Protein AF-A0A373FUS0-F1 (afdb_monomer_lite)

Secondary structure (DSSP, 8-state):
-EEEE-SSPPPSEEEEETTTTEEEEEEEEEEEEETTEEEEEEEEEEESS---HHHHHHHHHHHHHHHHHHHHHH-EEETTEEE---HHHHHHHHHHHHHHHHHTSTT-SEEEEEE-SSSEEEEEE-

Sequence (126 aa):
MIRIYADSKAEPVRCTNRRRGIWRITWDYQETETAEGVQRSYMEETFDHLPALAEIKAVINEWYNRKITDTIESGYIWNGLKVWLSMENQMNYKTAYDLALQTGGENLPVTFKLGEEDNPTFYEFA

pLDDT: mean 94.14, std 3.21, range [83.06, 98.25]

Foldseek 3Di:
DDKDKDPDDDDQWDDPDPVQQKIKGWADWDWDQDPVGIIIMIDMDIDSHRDDPVVVCVVVVVVVVVVVQCCQQFVDADPNWTAGPDVVSVCVVVVQVVCCVVVVHPVPFDWDWIHDPVDTDIDTDD

Structure (mmCIF, N/CA/C/O backbone):
data_AF-A0A373FUS0-F1
#
_entry.id   AF-A0A373FUS0-F1
#
loop_
_atom_site.group_PDB
_atom_site.id
_atom_site.type_symbol
_atom_site.label_atom_id
_atom_site.label_alt_id
_atom_site.label_comp_id
_atom_site.label_asym_id
_atom_site.label_e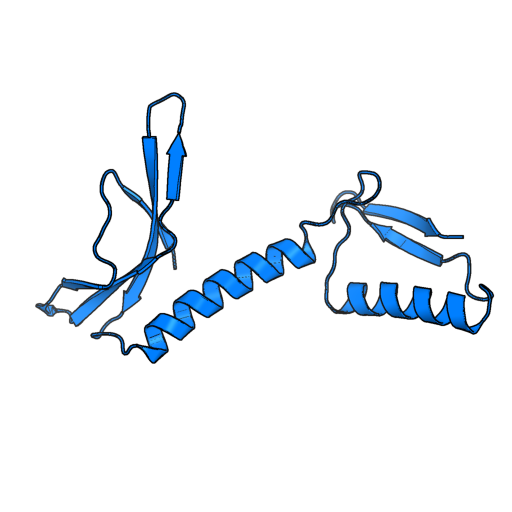ntity_id
_atom_site.label_seq_id
_atom_site.pdbx_PDB_ins_code
_atom_site.Cartn_x
_atom_site.Cartn_y
_atom_site.Cartn_z
_atom_site.occupancy
_atom_site.B_iso_or_equiv
_atom_site.auth_seq_id
_atom_site.auth_comp_id
_atom_site.auth_asym_id
_atom_site.auth_atom_id
_atom_site.pdbx_PDB_model_num
ATOM 1 N N . MET A 1 1 ? 8.608 -6.632 -10.122 1.00 88.00 1 MET A N 1
ATOM 2 C CA . MET A 1 1 ? 8.581 -5.158 -10.003 1.00 88.00 1 MET A CA 1
ATOM 3 C C . MET A 1 1 ? 9.634 -4.707 -9.015 1.00 88.00 1 MET A C 1
ATOM 5 O O . MET A 1 1 ? 9.666 -5.236 -7.909 1.00 88.00 1 MET A O 1
ATOM 9 N N . ILE A 1 2 ? 10.494 -3.763 -9.398 1.00 94.31 2 ILE A N 1
ATOM 10 C CA . ILE A 1 2 ? 11.596 -3.267 -8.555 1.00 94.31 2 ILE A CA 1
ATOM 11 C C . ILE A 1 2 ? 11.660 -1.739 -8.556 1.00 94.31 2 ILE A C 1
ATOM 13 O O . ILE A 1 2 ? 11.355 -1.112 -9.567 1.00 94.31 2 ILE A O 1
ATOM 17 N N . ARG A 1 3 ? 12.060 -1.140 -7.429 1.00 95.88 3 ARG A N 1
ATOM 18 C CA . ARG A 1 3 ? 12.385 0.290 -7.350 1.00 95.88 3 ARG A CA 1
ATOM 19 C C . ARG A 1 3 ? 13.821 0.495 -7.828 1.00 95.88 3 ARG A C 1
ATOM 21 O O . ARG A 1 3 ? 14.733 -0.147 -7.316 1.00 95.88 3 ARG A O 1
ATOM 28 N N . ILE A 1 4 ? 14.015 1.400 -8.778 1.00 96.12 4 ILE A N 1
ATOM 29 C CA . ILE A 1 4 ? 15.316 1.806 -9.308 1.00 96.12 4 ILE A CA 1
ATOM 30 C C . ILE A 1 4 ? 15.611 3.232 -8.859 1.00 96.12 4 ILE A C 1
ATOM 32 O O . ILE A 1 4 ? 14.752 4.103 -8.978 1.00 96.12 4 ILE A O 1
ATOM 36 N N . TYR A 1 5 ? 16.834 3.464 -8.390 1.00 94.12 5 TYR A N 1
ATOM 37 C CA . TYR A 1 5 ? 17.378 4.791 -8.115 1.00 94.12 5 TYR A CA 1
ATOM 38 C C . TYR A 1 5 ? 18.322 5.174 -9.251 1.00 94.12 5 TYR A C 1
ATOM 40 O O . TYR A 1 5 ? 19.190 4.383 -9.623 1.00 94.12 5 TYR A O 1
ATOM 48 N N . ALA A 1 6 ? 18.120 6.348 -9.839 1.00 90.19 6 ALA A N 1
ATOM 49 C CA . ALA A 1 6 ? 18.883 6.790 -11.001 1.00 90.19 6 ALA A CA 1
ATOM 50 C C . ALA A 1 6 ? 18.942 8.314 -11.064 1.00 90.19 6 ALA A C 1
ATOM 52 O O . ALA A 1 6 ? 18.002 8.983 -10.652 1.00 90.19 6 ALA A O 1
ATOM 53 N N . ASP A 1 7 ? 19.998 8.861 -11.660 1.00 84.69 7 ASP A N 1
ATOM 54 C CA . ASP A 1 7 ? 20.162 10.315 -11.780 1.00 84.69 7 ASP A CA 1
ATOM 55 C C . ASP A 1 7 ? 19.189 10.947 -12.786 1.00 84.69 7 ASP A C 1
ATOM 57 O O . ASP A 1 7 ? 18.886 12.140 -12.700 1.00 84.69 7 ASP A O 1
ATOM 61 N N . SER A 1 8 ? 18.690 10.149 -13.737 1.00 84.69 8 SER A N 1
ATOM 62 C CA . SER A 1 8 ? 17.828 10.593 -14.829 1.00 84.69 8 SER A CA 1
ATOM 63 C C . SER A 1 8 ? 16.564 9.747 -14.984 1.00 84.69 8 SER A C 1
ATOM 65 O O . SER A 1 8 ? 16.503 8.558 -14.653 1.00 84.69 8 SER A O 1
ATOM 67 N N . LYS A 1 9 ? 15.524 10.395 -15.516 1.00 87.06 9 LYS A N 1
ATOM 68 C CA . LYS A 1 9 ? 14.236 9.770 -15.807 1.00 87.06 9 LYS A CA 1
ATOM 69 C C . LYS A 1 9 ? 14.363 8.855 -17.022 1.00 87.06 9 LYS A C 1
ATOM 71 O O . LYS A 1 9 ? 14.728 9.307 -18.103 1.00 87.06 9 LYS A O 1
ATOM 76 N N . ALA A 1 10 ? 14.008 7.586 -16.858 1.00 90.00 10 ALA A N 1
ATOM 77 C CA . ALA A 1 10 ? 13.964 6.651 -17.972 1.00 90.00 10 ALA A CA 1
ATOM 78 C C . ALA A 1 10 ? 12.641 6.745 -18.751 1.00 90.00 10 ALA A C 1
ATOM 80 O O . ALA A 1 10 ? 11.609 7.123 -18.190 1.00 90.00 10 ALA A O 1
ATOM 81 N N . GLU A 1 11 ? 12.669 6.391 -20.038 1.00 93.44 11 GLU A N 1
ATOM 82 C CA . GLU A 1 11 ? 11.475 6.367 -20.889 1.00 93.44 11 GLU A CA 1
ATOM 83 C C . GLU A 1 11 ? 10.419 5.381 -20.355 1.00 93.44 11 GLU A C 1
ATOM 85 O O . GLU A 1 11 ? 10.798 4.267 -19.971 1.00 93.44 11 GLU A O 1
ATOM 90 N N . PRO A 1 12 ? 9.116 5.744 -20.380 1.00 94.94 12 PRO A N 1
ATOM 91 C CA . PRO A 1 12 ? 8.040 4.922 -19.819 1.00 94.94 12 PRO A CA 1
ATOM 92 C C . PRO A 1 12 ? 7.947 3.506 -20.386 1.00 94.94 12 PRO A C 1
ATOM 94 O O . PRO A 1 12 ? 7.539 2.600 -19.669 1.00 94.94 12 PRO A O 1
ATOM 97 N N . VAL A 1 13 ? 8.305 3.313 -21.659 1.00 96.56 13 VAL A N 1
ATOM 98 C CA . VAL A 1 13 ? 8.371 2.008 -22.327 1.00 96.56 13 VAL A CA 1
ATOM 99 C C . VAL A 1 13 ? 9.602 2.012 -23.221 1.00 96.56 13 VAL A C 1
ATOM 101 O O . VAL A 1 13 ? 9.712 2.870 -24.093 1.00 96.56 13 VAL A O 1
ATOM 104 N N . ARG A 1 14 ? 10.525 1.064 -23.031 1.00 95.88 14 ARG A N 1
ATOM 105 C CA . ARG A 1 14 ? 11.769 1.007 -23.813 1.00 95.88 14 ARG A CA 1
ATOM 106 C C . ARG A 1 14 ? 12.243 -0.409 -24.106 1.00 95.88 14 ARG A C 1
ATOM 108 O O . ARG A 1 14 ? 12.184 -1.290 -23.250 1.00 95.88 14 ARG A O 1
ATOM 115 N N . CYS A 1 15 ? 12.789 -0.610 -25.302 1.00 95.81 15 CYS A N 1
ATOM 116 C CA . CYS A 1 15 ? 13.494 -1.835 -25.671 1.00 95.81 15 CYS A CA 1
ATOM 117 C C . CYS A 1 15 ? 14.933 -1.765 -25.148 1.00 95.81 15 CYS A C 1
ATOM 119 O O . CYS A 1 15 ? 15.741 -0.984 -25.644 1.00 95.81 15 CYS A O 1
ATOM 121 N N . THR A 1 16 ? 15.278 -2.606 -24.174 1.00 94.44 16 THR A N 1
ATOM 122 C CA . THR A 1 16 ? 16.623 -2.626 -23.566 1.00 94.44 16 THR A CA 1
ATOM 123 C C . THR A 1 16 ? 17.543 -3.664 -24.198 1.00 94.44 16 THR A C 1
ATOM 125 O O . THR A 1 16 ? 18.760 -3.494 -24.199 1.00 94.44 16 THR A O 1
ATOM 128 N N . ASN A 1 17 ? 16.986 -4.724 -24.791 1.00 95.12 17 ASN A N 1
ATOM 129 C CA . ASN A 1 17 ? 17.758 -5.691 -25.565 1.00 95.12 17 ASN A CA 1
ATOM 130 C C . ASN A 1 17 ? 16.962 -6.183 -26.773 1.00 95.12 17 ASN A C 1
ATOM 132 O O . ASN A 1 17 ? 16.174 -7.122 -26.675 1.00 95.12 17 ASN A O 1
ATOM 136 N N . ARG A 1 18 ? 17.237 -5.594 -27.941 1.00 93.00 18 ARG A N 1
ATOM 137 C CA . ARG A 1 18 ? 16.545 -5.935 -29.191 1.00 93.00 18 ARG A CA 1
ATOM 138 C C . ARG A 1 18 ? 16.770 -7.383 -29.635 1.00 93.00 18 ARG A C 1
ATOM 140 O O . ARG A 1 18 ? 15.870 -7.972 -30.215 1.00 93.00 18 ARG A O 1
ATOM 147 N N . ARG A 1 19 ? 17.945 -7.969 -29.361 1.00 95.06 19 ARG A N 1
ATOM 148 C CA . ARG A 1 19 ? 18.256 -9.362 -29.745 1.00 95.06 19 ARG A CA 1
ATOM 149 C C . ARG A 1 19 ? 17.468 -10.377 -28.923 1.00 95.06 19 ARG A C 1
ATOM 151 O O . ARG A 1 19 ? 17.137 -11.436 -29.433 1.00 95.06 19 ARG A O 1
ATOM 158 N N . ARG A 1 20 ? 17.202 -10.055 -27.656 1.00 94.06 20 ARG A N 1
ATOM 159 C CA . ARG A 1 20 ? 16.478 -10.917 -26.713 1.00 94.06 20 ARG A CA 1
ATOM 160 C C . ARG A 1 20 ? 15.001 -10.547 -26.557 1.00 94.06 20 ARG A C 1
ATOM 162 O O . ARG A 1 20 ? 14.337 -11.160 -25.737 1.00 94.06 20 ARG A O 1
ATOM 169 N N . GLY A 1 21 ? 14.518 -9.536 -27.281 1.00 94.81 21 GLY A N 1
ATOM 170 C CA . GLY A 1 21 ? 13.150 -9.038 -27.135 1.00 94.81 21 GLY A CA 1
ATOM 171 C C . GLY A 1 21 ? 12.856 -8.417 -25.768 1.00 94.81 21 GLY A C 1
ATOM 172 O O . GLY A 1 21 ? 11.704 -8.377 -25.375 1.00 94.81 21 GLY A O 1
ATOM 173 N N . ILE A 1 22 ? 13.864 -7.937 -25.028 1.00 97.50 22 ILE A N 1
ATOM 174 C CA . ILE A 1 22 ? 13.645 -7.433 -23.664 1.00 97.50 22 ILE A CA 1
ATOM 175 C C . ILE A 1 22 ? 13.142 -5.994 -23.711 1.00 97.50 22 ILE A C 1
ATOM 177 O O . ILE A 1 22 ? 13.868 -5.082 -24.132 1.00 97.50 22 ILE A O 1
ATOM 181 N N . TRP A 1 23 ? 11.941 -5.794 -23.186 1.00 98.06 23 TRP A N 1
ATOM 182 C CA . TRP A 1 23 ? 11.321 -4.495 -22.971 1.00 98.06 23 TRP A CA 1
ATOM 183 C C . TRP A 1 23 ? 11.195 -4.205 -21.487 1.00 98.06 23 TRP A C 1
ATOM 185 O O . TRP A 1 23 ? 11.123 -5.108 -20.659 1.00 98.06 23 TRP A O 1
ATOM 195 N N . ARG A 1 24 ? 11.203 -2.925 -21.137 1.00 97.62 24 ARG A N 1
ATOM 196 C CA . ARG A 1 24 ? 10.969 -2.473 -19.771 1.00 97.62 24 ARG A CA 1
ATOM 197 C C . ARG A 1 24 ? 9.968 -1.349 -19.767 1.00 97.62 24 ARG A C 1
ATOM 199 O O . ARG A 1 24 ? 10.000 -0.501 -20.662 1.00 97.62 24 ARG A O 1
ATOM 206 N N . ILE A 1 25 ? 9.125 -1.345 -18.748 1.00 97.62 25 ILE A N 1
ATOM 207 C CA . ILE A 1 25 ? 8.238 -0.225 -18.463 1.00 97.62 25 ILE A CA 1
ATOM 208 C C . ILE A 1 25 ? 8.645 0.419 -17.151 1.00 97.62 25 ILE A C 1
ATOM 210 O O . ILE A 1 25 ? 9.111 -0.274 -16.245 1.00 97.62 25 ILE A O 1
ATOM 214 N N . THR A 1 26 ? 8.461 1.730 -17.050 1.00 97.31 26 THR A N 1
ATOM 215 C CA . THR A 1 26 ? 8.747 2.479 -15.827 1.00 97.31 26 THR A CA 1
ATOM 216 C C . THR A 1 26 ? 7.610 3.409 -15.445 1.00 97.31 26 THR A C 1
ATOM 218 O O . THR A 1 26 ? 7.020 4.069 -16.300 1.00 97.31 26 THR A O 1
ATOM 221 N N . TRP A 1 27 ? 7.309 3.465 -14.151 1.00 97.19 27 TRP A N 1
ATOM 222 C CA . TRP A 1 27 ? 6.229 4.270 -13.574 1.00 97.19 27 TRP A CA 1
ATOM 223 C C . TRP A 1 27 ? 6.603 4.740 -12.162 1.00 97.19 27 TRP A C 1
ATOM 225 O O . TRP A 1 27 ? 7.715 4.490 -11.706 1.00 97.19 27 TRP A O 1
ATOM 235 N N . ASP A 1 28 ? 5.684 5.431 -11.481 1.00 96.12 28 ASP A N 1
ATOM 236 C CA . ASP A 1 28 ? 5.867 5.932 -10.108 1.00 96.12 28 ASP A CA 1
ATOM 237 C C . ASP A 1 28 ? 7.186 6.705 -9.922 1.00 96.12 28 ASP A C 1
ATOM 239 O O . ASP A 1 28 ? 8.034 6.352 -9.104 1.00 96.12 28 ASP A O 1
ATOM 243 N N . TYR A 1 29 ? 7.385 7.735 -10.747 1.00 95.44 29 TYR A N 1
ATOM 244 C CA . TYR A 1 29 ? 8.569 8.587 -10.666 1.00 95.44 29 TYR A CA 1
ATOM 245 C C . TYR A 1 29 ? 8.498 9.467 -9.422 1.00 95.44 29 TYR A C 1
ATOM 247 O O . TYR A 1 29 ? 7.535 10.212 -9.245 1.00 95.44 29 TYR A O 1
ATOM 255 N N . GLN A 1 30 ? 9.536 9.402 -8.597 1.00 93.94 30 GLN A N 1
ATOM 256 C CA . GLN A 1 30 ? 9.646 10.162 -7.360 1.00 93.94 30 GLN A CA 1
ATOM 257 C C . GLN A 1 30 ? 10.969 10.918 -7.327 1.00 93.94 30 GLN A C 1
ATOM 259 O O . GLN A 1 30 ? 12.001 10.390 -7.746 1.00 93.94 30 GLN A O 1
ATOM 264 N N . GLU A 1 31 ? 10.927 12.134 -6.797 1.00 94.00 31 GLU A N 1
ATOM 265 C CA . GLU A 1 31 ? 12.105 12.918 -6.445 1.00 94.00 31 GLU A CA 1
ATOM 266 C C . GLU A 1 31 ? 12.016 13.260 -4.960 1.00 94.00 31 GLU A C 1
ATOM 268 O O . GLU A 1 31 ? 10.990 13.761 -4.497 1.00 94.00 31 GLU A O 1
ATOM 273 N N . THR A 1 32 ? 13.079 12.963 -4.224 1.00 90.94 32 THR A N 1
ATOM 274 C CA . THR A 1 32 ? 13.178 13.195 -2.786 1.00 90.94 32 THR A CA 1
ATOM 275 C C . THR A 1 32 ? 14.426 14.023 -2.524 1.00 90.94 32 THR A C 1
ATOM 277 O O . THR A 1 32 ? 15.522 13.636 -2.928 1.00 90.94 32 THR A O 1
ATOM 280 N N . GLU A 1 33 ? 14.273 15.162 -1.853 1.00 92.19 33 GLU A N 1
ATOM 281 C CA . GLU A 1 33 ? 15.415 15.930 -1.356 1.00 92.19 33 GLU A CA 1
ATOM 282 C C . GLU A 1 33 ? 16.050 15.193 -0.169 1.00 92.19 33 GLU A C 1
ATOM 284 O O . GLU A 1 33 ? 15.375 14.852 0.804 1.00 92.19 33 GLU A O 1
ATOM 289 N N . THR A 1 34 ? 17.351 14.934 -0.258 1.00 87.44 34 THR A N 1
ATOM 290 C CA . THR A 1 34 ? 18.178 14.367 0.811 1.00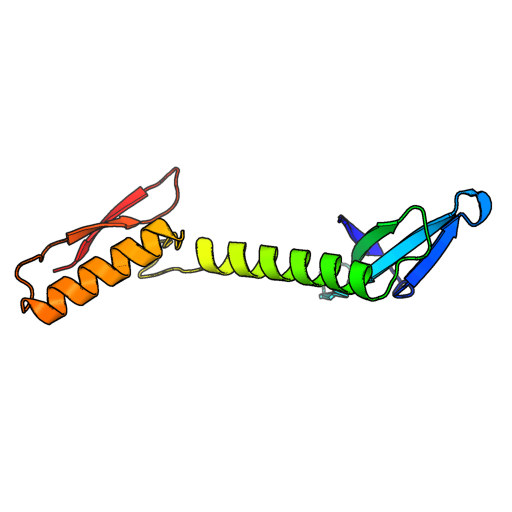 87.44 34 THR A CA 1
ATOM 291 C C . THR A 1 34 ? 19.283 15.353 1.187 1.00 87.44 34 THR A C 1
ATOM 293 O O . THR A 1 34 ? 19.508 16.356 0.507 1.00 87.44 34 THR A O 1
ATOM 296 N N . ALA A 1 35 ? 19.999 15.077 2.279 1.00 90.06 35 ALA A N 1
ATOM 297 C CA . ALA A 1 35 ? 21.134 15.901 2.696 1.00 90.06 35 ALA A CA 1
ATOM 298 C C . ALA A 1 35 ? 22.254 15.951 1.634 1.00 90.06 35 ALA A C 1
ATOM 300 O O . ALA A 1 35 ? 23.013 16.917 1.582 1.00 90.06 35 ALA A O 1
ATOM 301 N N . GLU A 1 36 ? 22.345 14.930 0.776 1.00 85.94 36 GLU A N 1
ATOM 302 C CA . GLU A 1 36 ? 23.338 14.797 -0.293 1.00 85.94 36 GLU A CA 1
ATOM 303 C C . GLU A 1 36 ? 22.870 15.342 -1.658 1.00 85.94 36 GLU A C 1
ATOM 305 O O . GLU A 1 36 ? 23.648 15.333 -2.614 1.00 85.94 36 GLU A O 1
ATOM 310 N N . GLY A 1 37 ? 21.625 15.822 -1.775 1.00 87.69 37 GLY A N 1
ATOM 311 C CA . GLY A 1 37 ? 21.061 16.375 -3.010 1.00 87.69 37 GLY A CA 1
ATOM 312 C C . GLY A 1 37 ? 19.689 15.800 -3.368 1.00 87.69 37 GLY A C 1
ATOM 313 O O . GLY A 1 37 ? 18.944 15.343 -2.512 1.00 87.69 37 GLY A O 1
ATOM 314 N N . VAL A 1 38 ? 19.319 15.846 -4.651 1.00 90.50 38 VAL A N 1
ATOM 315 C CA . VAL A 1 38 ? 18.033 15.304 -5.126 1.00 90.50 38 VAL A CA 1
ATOM 316 C C . VAL A 1 38 ? 18.204 13.841 -5.522 1.00 90.50 38 VAL A C 1
ATOM 318 O O . VAL A 1 38 ? 18.861 13.540 -6.519 1.00 90.50 38 VAL A O 1
ATOM 321 N N . GLN A 1 39 ? 17.568 12.936 -4.782 1.00 91.31 39 GLN A N 1
ATOM 322 C CA . GLN A 1 39 ? 17.484 11.521 -5.125 1.00 91.31 39 GLN A CA 1
ATOM 323 C C . GLN A 1 39 ? 16.258 11.272 -6.005 1.00 91.31 39 GLN A C 1
ATOM 325 O O . GLN A 1 39 ? 15.137 11.609 -5.627 1.00 91.31 39 GLN A O 1
ATOM 330 N N . ARG A 1 40 ? 16.443 10.633 -7.164 1.00 94.19 40 ARG A N 1
ATOM 331 C CA . ARG A 1 40 ? 15.330 10.254 -8.048 1.00 94.19 40 ARG A CA 1
ATOM 332 C C . ARG A 1 40 ? 15.158 8.747 -8.102 1.00 94.19 40 ARG A C 1
ATOM 334 O O . ARG A 1 40 ? 16.130 7.989 -8.062 1.00 94.19 40 ARG A O 1
ATOM 341 N N . SER A 1 41 ? 13.909 8.307 -8.206 1.00 95.56 41 SER A N 1
ATOM 342 C CA . SER A 1 41 ? 13.577 6.891 -8.312 1.00 95.56 41 SER A CA 1
ATOM 343 C C . SER A 1 41 ? 12.343 6.632 -9.174 1.00 95.56 41 SER A C 1
ATOM 345 O O . SER A 1 41 ? 11.542 7.532 -9.421 1.00 95.56 41 SER A O 1
ATOM 347 N N . TYR A 1 42 ? 12.207 5.401 -9.658 1.00 96.62 42 TYR A N 1
ATOM 348 C CA . TYR A 1 42 ? 11.031 4.914 -10.381 1.00 96.62 42 TYR A CA 1
ATOM 349 C C . TYR A 1 42 ? 10.835 3.415 -10.154 1.00 96.62 42 TYR A C 1
ATOM 351 O O . TYR A 1 42 ? 11.764 2.707 -9.770 1.00 96.62 42 TYR A O 1
ATOM 359 N N . MET A 1 43 ? 9.628 2.911 -10.388 1.00 97.25 43 MET A N 1
ATOM 360 C CA . MET A 1 43 ? 9.369 1.474 -10.488 1.00 97.25 43 MET A CA 1
ATOM 361 C C . MET A 1 43 ? 9.675 0.959 -11.893 1.00 97.25 43 MET A C 1
ATOM 363 O O . MET A 1 43 ? 9.450 1.671 -12.870 1.00 97.25 43 MET A O 1
ATOM 367 N N . GLU A 1 44 ? 10.161 -0.277 -11.991 1.00 97.38 44 GLU A N 1
ATOM 368 C CA . GLU A 1 44 ? 10.458 -0.963 -13.247 1.00 97.38 44 GLU A CA 1
ATOM 369 C C . GLU A 1 44 ? 9.928 -2.407 -13.256 1.00 97.38 44 GLU A C 1
ATOM 371 O O . GLU A 1 44 ? 10.012 -3.128 -12.253 1.00 97.38 44 GLU A O 1
ATOM 376 N N . GLU A 1 45 ? 9.426 -2.831 -14.419 1.00 97.75 45 GLU A N 1
ATOM 377 C CA . GLU A 1 45 ? 9.075 -4.218 -14.745 1.00 97.75 45 GLU A CA 1
ATOM 378 C C . GLU A 1 45 ? 9.679 -4.599 -16.099 1.00 97.75 45 GLU A C 1
ATOM 380 O O . GLU A 1 45 ? 9.778 -3.763 -17.003 1.00 97.75 45 GLU A O 1
ATOM 385 N N . THR A 1 46 ? 10.099 -5.858 -16.234 1.00 97.56 46 THR A N 1
ATOM 386 C CA . THR A 1 46 ? 10.715 -6.391 -17.454 1.00 97.56 46 THR A CA 1
ATOM 387 C C . THR A 1 46 ? 9.766 -7.348 -18.168 1.00 97.56 46 THR A C 1
ATOM 389 O O . THR A 1 46 ? 9.200 -8.236 -17.545 1.00 97.56 46 THR A O 1
ATOM 392 N N . PHE A 1 47 ? 9.668 -7.200 -19.487 1.00 97.81 47 PHE A N 1
ATOM 393 C CA . PHE A 1 47 ? 8.913 -8.052 -20.400 1.00 97.81 47 PHE A CA 1
ATOM 394 C C . PHE A 1 47 ? 9.863 -8.686 -21.422 1.00 97.81 47 PHE A C 1
ATOM 396 O O . PHE A 1 47 ? 10.872 -8.087 -21.805 1.00 97.81 47 PHE A O 1
ATOM 403 N N . ASP A 1 48 ? 9.541 -9.890 -21.884 1.00 97.19 48 ASP A N 1
ATOM 404 C CA . ASP A 1 48 ? 10.257 -10.619 -22.944 1.00 97.19 48 ASP A CA 1
ATOM 405 C C . ASP A 1 48 ? 9.678 -10.371 -24.353 1.00 97.19 48 ASP A C 1
ATOM 407 O O . ASP A 1 48 ? 10.095 -10.986 -25.337 1.00 97.19 48 ASP A O 1
ATOM 411 N N . HIS A 1 49 ? 8.737 -9.433 -24.454 1.00 96.56 49 HIS A N 1
ATOM 412 C CA . HIS A 1 49 ? 8.091 -8.967 -25.674 1.00 96.56 49 HIS A CA 1
ATOM 413 C C . HIS A 1 49 ? 7.712 -7.486 -25.522 1.00 96.56 49 HIS A C 1
ATOM 415 O O . HIS A 1 49 ? 7.829 -6.920 -24.437 1.00 96.56 49 HIS A O 1
ATOM 421 N N . LEU A 1 50 ? 7.286 -6.833 -26.609 1.00 96.81 50 LEU A N 1
ATOM 422 C CA . LEU A 1 50 ? 6.716 -5.482 -26.537 1.00 96.81 50 LEU A CA 1
ATOM 423 C C . LEU A 1 50 ? 5.348 -5.577 -25.842 1.00 96.81 50 LEU A C 1
ATOM 425 O O . LEU A 1 50 ? 4.435 -6.120 -26.467 1.00 96.81 50 LEU A O 1
ATOM 429 N N . PRO A 1 51 ? 5.187 -5.074 -24.603 1.00 97.38 51 PRO A N 1
ATOM 430 C CA . PRO A 1 51 ? 3.945 -5.264 -23.867 1.00 97.38 51 PRO A CA 1
ATOM 431 C C . PRO A 1 51 ? 2.783 -4.517 -24.520 1.00 97.38 51 PRO A C 1
ATOM 433 O O . PRO A 1 51 ? 2.917 -3.370 -24.964 1.00 97.38 51 PRO A O 1
ATOM 436 N N . ALA A 1 52 ? 1.612 -5.146 -24.525 1.00 97.88 52 ALA A N 1
ATOM 437 C CA . ALA A 1 52 ? 0.370 -4.494 -24.896 1.00 97.88 52 ALA A CA 1
ATOM 438 C C . ALA A 1 52 ? -0.083 -3.517 -23.799 1.00 97.88 52 ALA A C 1
ATOM 440 O O . ALA A 1 52 ? 0.203 -3.681 -22.612 1.00 97.88 52 ALA A O 1
ATOM 441 N N . LEU A 1 53 ? -0.888 -2.516 -24.171 1.00 97.38 53 LEU A N 1
ATOM 442 C CA . LEU A 1 53 ? -1.411 -1.528 -23.217 1.00 97.38 53 LEU A CA 1
ATOM 443 C C . LEU A 1 53 ? -2.169 -2.169 -22.038 1.00 97.38 53 LEU A C 1
ATOM 445 O O 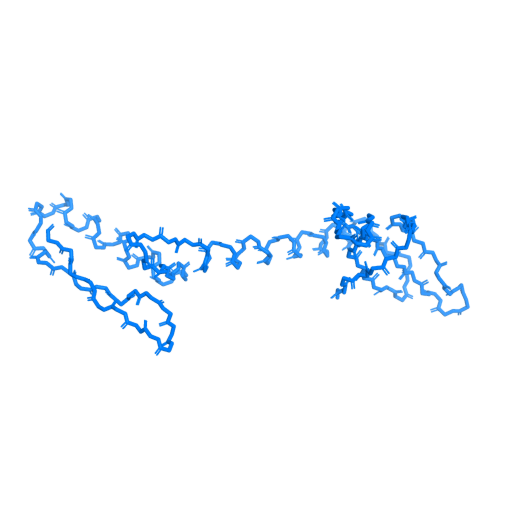. LEU A 1 53 ? -2.131 -1.645 -20.926 1.00 97.38 53 LEU A O 1
ATOM 449 N N . ALA A 1 54 ? -2.863 -3.286 -22.273 1.00 98.25 54 ALA A N 1
ATOM 450 C CA . ALA A 1 54 ? -3.581 -4.012 -21.229 1.00 98.25 54 ALA A CA 1
ATOM 451 C C . ALA A 1 54 ? -2.631 -4.597 -20.170 1.00 98.25 54 ALA A C 1
ATOM 453 O O . ALA A 1 54 ? -2.911 -4.478 -18.981 1.00 98.25 54 ALA A O 1
ATOM 454 N N . GLU A 1 55 ? -1.491 -5.150 -20.589 1.00 97.94 55 GLU A N 1
ATOM 455 C CA . GLU A 1 55 ? -0.476 -5.720 -19.694 1.00 97.94 55 GLU A CA 1
ATOM 456 C C . GLU A 1 55 ? 0.196 -4.629 -18.860 1.00 97.94 55 GLU A C 1
ATOM 458 O O . GLU A 1 55 ? 0.329 -4.762 -17.646 1.00 97.94 55 GLU A O 1
ATOM 463 N N . ILE A 1 56 ? 0.520 -3.494 -19.490 1.00 97.94 56 ILE A N 1
ATOM 464 C CA . ILE A 1 56 ? 1.063 -2.315 -18.800 1.00 97.94 56 ILE A CA 1
ATOM 465 C C . ILE A 1 56 ? 0.097 -1.842 -17.707 1.00 97.94 56 ILE A C 1
ATOM 467 O O . ILE A 1 56 ? 0.500 -1.627 -16.564 1.00 97.94 56 ILE A O 1
ATOM 471 N N . LYS A 1 57 ? -1.192 -1.695 -18.043 1.00 98.06 57 LYS A N 1
ATOM 472 C CA . LYS A 1 57 ? -2.221 -1.283 -17.079 1.00 98.06 57 LYS A CA 1
ATOM 473 C C . LYS A 1 57 ? -2.380 -2.293 -15.950 1.00 98.06 57 LYS A C 1
ATOM 475 O O . LYS A 1 57 ? -2.523 -1.875 -14.807 1.00 98.06 57 LYS A O 1
ATOM 480 N N . ALA A 1 58 ? -2.359 -3.589 -16.258 1.00 98.00 58 ALA A N 1
ATOM 481 C CA . ALA A 1 58 ? -2.484 -4.641 -15.258 1.00 98.00 58 ALA A CA 1
ATOM 482 C C . ALA A 1 58 ? -1.358 -4.551 -14.219 1.00 98.00 58 ALA A C 1
ATOM 484 O O . ALA A 1 58 ? -1.654 -4.459 -13.032 1.00 98.00 58 ALA A O 1
ATOM 485 N N . VAL A 1 59 ? -0.099 -4.457 -14.662 1.00 97.44 59 VAL A N 1
ATOM 486 C CA . VAL A 1 59 ? 1.066 -4.352 -13.767 1.00 97.44 59 VAL A CA 1
ATOM 487 C C . VAL A 1 59 ? 1.004 -3.099 -12.892 1.00 97.44 59 VAL A C 1
ATOM 489 O O . VAL A 1 59 ? 1.188 -3.176 -11.678 1.00 97.44 59 VAL A O 1
ATOM 492 N N . ILE A 1 60 ? 0.709 -1.937 -13.482 1.00 97.56 60 ILE A N 1
ATOM 493 C CA . ILE A 1 60 ? 0.655 -0.672 -12.733 1.00 97.56 60 ILE A CA 1
ATOM 494 C C . ILE A 1 60 ? -0.493 -0.687 -11.715 1.00 97.56 60 ILE A C 1
ATOM 496 O O . ILE A 1 60 ? -0.295 -0.304 -10.561 1.00 97.56 60 ILE A O 1
ATOM 500 N N . ASN A 1 61 ? -1.681 -1.148 -12.118 1.00 98.00 61 ASN A N 1
ATOM 501 C CA . ASN A 1 61 ? -2.834 -1.230 -11.225 1.00 98.00 61 ASN A CA 1
ATOM 502 C C . ASN A 1 61 ? -2.595 -2.228 -10.093 1.00 98.00 61 ASN A C 1
ATOM 504 O O . ASN A 1 61 ? -2.906 -1.918 -8.948 1.00 98.00 61 ASN A O 1
ATOM 508 N N . GLU A 1 62 ? -2.025 -3.398 -10.384 1.00 97.19 62 GLU A N 1
ATOM 509 C CA . GLU A 1 62 ? -1.684 -4.385 -9.359 1.00 97.19 62 GLU A CA 1
ATOM 510 C C . GLU A 1 62 ? -0.726 -3.789 -8.321 1.00 97.19 62 GLU A C 1
ATOM 512 O O . GLU A 1 62 ? -0.939 -3.943 -7.117 1.00 97.19 62 GLU A O 1
ATOM 517 N N . TRP A 1 63 ? 0.292 -3.054 -8.776 1.00 97.06 63 TRP A N 1
ATOM 518 C CA . TRP A 1 63 ? 1.248 -2.409 -7.885 1.00 97.06 63 TRP A CA 1
ATOM 519 C C . TRP A 1 63 ? 0.587 -1.380 -6.962 1.00 97.06 63 TRP A C 1
ATOM 521 O O . TRP A 1 63 ? 0.759 -1.452 -5.743 1.00 97.06 63 TRP A O 1
ATOM 531 N N . TYR A 1 64 ? -0.192 -0.444 -7.516 1.00 97.38 64 TYR A N 1
ATOM 532 C CA . TYR A 1 64 ? -0.878 0.570 -6.708 1.00 97.38 64 TYR A CA 1
ATOM 533 C C . TYR A 1 64 ? -1.916 -0.054 -5.775 1.00 97.38 64 TYR A C 1
ATOM 535 O O . TYR A 1 64 ? -1.966 0.314 -4.604 1.00 97.38 64 TYR A O 1
ATOM 543 N N . ASN A 1 65 ? -2.690 -1.034 -6.247 1.00 96.56 65 ASN A N 1
ATOM 544 C CA . ASN A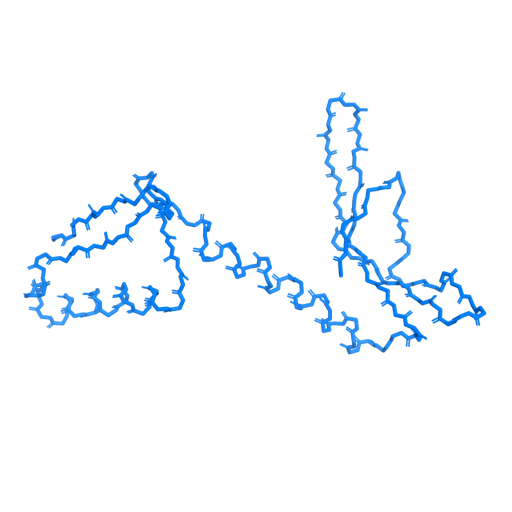 1 65 ? -3.667 -1.739 -5.419 1.00 96.56 65 ASN A CA 1
ATOM 545 C C . ASN A 1 65 ? -3.001 -2.413 -4.221 1.00 96.56 65 ASN A C 1
ATOM 547 O O . ASN A 1 65 ? -3.521 -2.318 -3.113 1.00 96.56 65 ASN A O 1
ATOM 551 N N . ARG A 1 66 ? -1.828 -3.030 -4.406 1.00 94.56 66 ARG A N 1
ATOM 552 C CA . ARG A 1 66 ? -1.058 -3.614 -3.302 1.00 94.56 66 ARG A CA 1
ATOM 553 C C . ARG A 1 66 ? -0.633 -2.553 -2.288 1.00 94.56 66 ARG A C 1
ATOM 555 O O . ARG A 1 66 ? -0.908 -2.703 -1.109 1.00 94.56 66 ARG A O 1
ATOM 562 N N . LYS A 1 67 ? -0.066 -1.430 -2.746 1.00 94.44 67 LYS A N 1
ATOM 563 C CA . LYS A 1 67 ? 0.351 -0.323 -1.861 1.00 94.44 67 LYS A CA 1
ATOM 564 C C . LYS A 1 67 ? -0.820 0.287 -1.086 1.00 94.44 67 LYS A C 1
ATOM 566 O O . LYS A 1 67 ? -0.664 0.644 0.081 1.00 94.44 67 LYS A O 1
ATOM 571 N N . ILE A 1 68 ? -1.979 0.414 -1.729 1.00 94.31 68 ILE A N 1
ATOM 572 C CA . ILE A 1 68 ? -3.211 0.897 -1.096 1.00 94.31 68 ILE A CA 1
ATOM 573 C C . ILE A 1 68 ? -3.706 -0.121 -0.069 1.00 94.31 68 ILE A C 1
ATOM 575 O O . ILE A 1 68 ? -4.028 0.271 1.047 1.00 94.31 68 ILE A O 1
ATOM 579 N N . THR A 1 69 ? -3.711 -1.410 -0.414 1.00 93.44 69 THR A N 1
ATOM 580 C CA . THR A 1 69 ? -4.108 -2.496 0.495 1.00 93.44 69 THR A CA 1
ATOM 581 C C . THR A 1 69 ? -3.223 -2.504 1.739 1.00 93.44 69 THR A C 1
ATOM 583 O O . THR A 1 69 ? -3.754 -2.406 2.838 1.00 93.44 69 THR A O 1
ATOM 586 N N . ASP A 1 70 ? -1.897 -2.456 1.581 1.00 92.12 70 ASP A N 1
ATOM 587 C CA . ASP A 1 70 ? -0.951 -2.394 2.705 1.00 92.12 70 ASP A CA 1
ATOM 588 C C . ASP A 1 70 ? -1.222 -1.181 3.619 1.00 92.12 70 ASP A C 1
ATOM 590 O O . ASP A 1 70 ? -1.113 -1.263 4.845 1.00 92.12 70 ASP A O 1
ATOM 594 N N . THR A 1 71 ? -1.595 -0.042 3.022 1.00 93.25 71 THR A N 1
ATOM 595 C CA . THR A 1 71 ? -1.912 1.200 3.746 1.00 93.25 71 THR A CA 1
ATOM 596 C C . THR A 1 71 ? -3.241 1.097 4.490 1.00 93.25 71 THR A C 1
ATOM 598 O O . THR A 1 71 ? -3.337 1.566 5.620 1.00 93.25 71 THR A O 1
ATOM 601 N N . ILE A 1 72 ? -4.258 0.481 3.884 1.00 91.44 72 ILE A N 1
ATOM 602 C CA . ILE A 1 72 ? -5.542 0.216 4.543 1.00 91.44 72 ILE A CA 1
ATOM 603 C C . ILE A 1 72 ? -5.313 -0.724 5.719 1.00 91.44 72 ILE A C 1
ATOM 605 O O . ILE A 1 72 ? -5.715 -0.413 6.832 1.00 91.44 72 ILE A O 1
ATOM 609 N N . GLU A 1 73 ? -4.637 -1.844 5.485 1.00 92.25 73 GLU A N 1
ATOM 610 C CA . GLU A 1 73 ? -4.504 -2.907 6.472 1.00 92.25 73 GLU A CA 1
ATOM 611 C C . GLU A 1 73 ? -3.664 -2.495 7.681 1.00 92.25 73 GLU A C 1
ATOM 613 O O . GLU A 1 73 ? -3.992 -2.886 8.799 1.00 92.25 73 GLU A O 1
ATOM 618 N N . SER A 1 74 ? -2.612 -1.694 7.481 1.00 90.00 74 SER A N 1
ATOM 619 C CA . SER A 1 74 ? -1.614 -1.425 8.525 1.00 90.00 74 SER A CA 1
ATOM 620 C C . SER A 1 74 ? -1.370 0.054 8.843 1.00 90.00 74 SER A C 1
ATOM 622 O O . SER A 1 74 ? -0.681 0.362 9.816 1.00 90.00 74 SER A O 1
ATOM 624 N N . GLY A 1 75 ? -1.912 0.981 8.051 1.00 92.12 75 GLY A N 1
ATOM 625 C CA . GLY A 1 75 ? -1.607 2.412 8.152 1.00 92.12 75 GLY A CA 1
ATOM 626 C C . GLY A 1 75 ? -2.454 3.186 9.162 1.00 92.12 75 GLY A C 1
ATOM 627 O O . GLY A 1 75 ? -2.157 4.350 9.435 1.00 92.12 75 GLY A O 1
ATOM 628 N N . TYR A 1 76 ? -3.511 2.581 9.710 1.00 93.88 76 TYR A N 1
ATOM 629 C CA . TYR A 1 76 ? -4.420 3.266 10.625 1.00 93.88 76 TYR A CA 1
ATOM 630 C C . TYR A 1 76 ? -3.948 3.175 12.084 1.00 93.88 76 TYR A C 1
ATOM 632 O O . TYR A 1 76 ? -3.662 2.094 12.604 1.00 93.88 76 TYR A O 1
ATOM 640 N N . ILE A 1 77 ? -3.892 4.329 12.756 1.00 94.12 77 ILE A N 1
ATOM 641 C CA . ILE A 1 77 ? -3.544 4.455 14.176 1.00 94.12 77 ILE A CA 1
ATOM 642 C C . ILE A 1 77 ? -4.692 5.159 14.896 1.00 94.12 77 ILE A C 1
ATOM 644 O O . ILE A 1 77 ? -5.101 6.257 14.515 1.00 94.12 77 ILE A O 1
ATOM 648 N N . TRP A 1 78 ? -5.170 4.547 15.973 1.00 93.12 78 TRP A N 1
ATOM 649 C CA . TRP A 1 78 ? -6.219 5.068 16.838 1.00 93.12 78 TRP A CA 1
ATOM 650 C C . TRP A 1 78 ? -5.735 5.076 18.288 1.00 93.12 78 TRP A C 1
ATOM 652 O O . TRP A 1 78 ? -5.270 4.059 18.790 1.00 93.12 78 TRP A O 1
ATOM 662 N N . ASN A 1 79 ? -5.808 6.224 18.969 1.00 92.88 79 ASN A N 1
ATOM 663 C CA . ASN A 1 79 ? -5.308 6.390 20.345 1.00 92.88 79 ASN A CA 1
ATOM 664 C C . ASN A 1 79 ? -3.861 5.895 20.558 1.00 92.88 79 ASN A C 1
ATOM 666 O O . ASN A 1 79 ? -3.524 5.341 21.600 1.00 92.88 79 ASN A O 1
ATOM 670 N N . GLY A 1 80 ? -2.997 6.077 19.554 1.00 92.25 80 GLY A N 1
ATOM 671 C CA . GLY A 1 80 ? -1.611 5.594 19.583 1.00 92.25 80 GLY A CA 1
ATOM 672 C C . GLY A 1 80 ? -1.457 4.082 19.379 1.00 92.25 80 GLY A C 1
ATOM 673 O O . GLY A 1 80 ? -0.333 3.592 19.338 1.00 92.25 80 GLY A O 1
ATOM 674 N N . LEU A 1 81 ? -2.557 3.347 19.207 1.00 92.06 81 LEU A N 1
ATOM 675 C CA . LEU A 1 81 ? -2.573 1.922 18.907 1.00 92.06 81 LEU A CA 1
ATOM 676 C C . LEU A 1 81 ? -2.776 1.713 17.409 1.00 92.06 81 LEU A C 1
ATOM 678 O O . LEU A 1 81 ? -3.691 2.270 16.802 1.00 92.06 81 LEU A O 1
ATOM 682 N N . LYS A 1 82 ? -1.934 0.877 16.807 1.00 93.25 82 LYS A N 1
ATOM 683 C CA . LYS A 1 82 ? -2.146 0.417 15.436 1.00 93.25 82 LYS A CA 1
ATOM 684 C C . LYS A 1 82 ? -3.426 -0.407 15.361 1.00 93.25 82 LYS A C 1
ATOM 686 O O . LYS A 1 82 ? -3.681 -1.242 16.228 1.00 93.25 82 LYS A O 1
ATOM 691 N N . VAL A 1 83 ? -4.219 -0.184 14.326 1.00 94.06 83 VAL A N 1
ATOM 692 C CA . VAL A 1 83 ? -5.438 -0.948 14.067 1.00 94.06 83 VAL A CA 1
ATOM 693 C C . VAL A 1 83 ? -5.227 -1.730 12.785 1.00 94.06 83 VAL A C 1
ATOM 695 O O . VAL A 1 83 ? -5.073 -1.149 11.714 1.00 94.06 83 VAL A O 1
ATOM 698 N N . TRP A 1 84 ? -5.229 -3.054 12.904 1.00 93.75 84 TRP A N 1
ATOM 699 C CA . TRP A 1 84 ? -5.131 -3.934 11.750 1.00 93.75 84 TRP A CA 1
ATOM 700 C C . TRP A 1 84 ? -6.490 -4.054 11.068 1.00 93.75 84 TRP A C 1
ATOM 702 O O . TRP A 1 84 ? -7.413 -4.647 11.623 1.00 93.75 84 TRP A O 1
ATOM 712 N N . LEU A 1 85 ? -6.614 -3.524 9.855 1.00 93.38 85 LEU A N 1
ATOM 713 C CA . LEU A 1 85 ? -7.848 -3.548 9.067 1.00 93.38 85 LEU A CA 1
ATOM 714 C C . LEU A 1 85 ? -7.811 -4.660 8.013 1.00 93.38 85 LEU A C 1
ATOM 716 O O . LEU A 1 85 ? -8.110 -4.422 6.844 1.00 93.38 85 LEU A O 1
ATOM 720 N N . SER A 1 86 ? -7.475 -5.888 8.415 1.00 92.00 86 SER A N 1
ATOM 721 C CA . SER A 1 86 ? -7.727 -7.059 7.563 1.00 92.00 86 SER A CA 1
ATOM 722 C C . SER A 1 86 ? -9.222 -7.155 7.232 1.00 92.00 86 SER A C 1
ATOM 724 O O . SER A 1 86 ? -10.060 -6.623 7.963 1.00 92.00 86 SER A O 1
ATOM 726 N N . MET A 1 87 ? -9.587 -7.854 6.155 1.00 91.25 87 MET A N 1
ATOM 727 C CA . MET A 1 87 ? -11.000 -8.037 5.790 1.00 91.25 87 MET A CA 1
ATOM 728 C C . MET A 1 87 ? -11.835 -8.600 6.955 1.00 91.25 87 MET A C 1
ATOM 730 O O . MET A 1 87 ? -12.945 -8.137 7.212 1.00 91.25 87 MET A O 1
ATOM 734 N N . GLU A 1 88 ? -11.284 -9.562 7.698 1.00 92.75 88 GLU A N 1
ATOM 735 C CA . GLU A 1 88 ? -11.921 -10.132 8.889 1.00 92.75 88 GLU A CA 1
ATOM 736 C C . GLU A 1 88 ? -12.110 -9.084 9.991 1.00 92.75 88 GLU A C 1
ATOM 738 O O . GLU A 1 88 ? -13.215 -8.920 10.504 1.00 92.75 88 GLU A O 1
ATOM 743 N N . ASN A 1 89 ? -11.071 -8.309 10.309 1.00 93.44 89 ASN A N 1
ATOM 744 C CA . ASN A 1 89 ? -11.166 -7.273 11.333 1.00 93.44 89 ASN A CA 1
ATOM 745 C C . ASN A 1 89 ? -12.143 -6.162 10.939 1.00 93.44 89 ASN A C 1
ATOM 747 O O . ASN A 1 89 ? -12.936 -5.732 11.772 1.00 93.44 89 ASN A O 1
ATOM 751 N N . GLN A 1 90 ? -12.155 -5.743 9.671 1.00 95.00 90 GLN A N 1
ATOM 752 C CA . GLN A 1 90 ? -13.134 -4.781 9.159 1.00 95.00 90 GLN A CA 1
ATOM 753 C C . GLN A 1 90 ? -14.571 -5.277 9.378 1.00 95.00 90 GLN A C 1
ATOM 755 O O . GLN A 1 90 ? -15.417 -4.520 9.860 1.00 95.00 90 GLN A O 1
ATOM 760 N N . MET A 1 91 ? -14.841 -6.555 9.085 1.00 96.00 91 MET A N 1
ATOM 761 C CA . MET A 1 91 ? -16.145 -7.168 9.350 1.00 96.00 91 MET A CA 1
ATOM 762 C C . MET A 1 91 ? -16.451 -7.240 10.850 1.00 96.00 91 MET A C 1
ATOM 764 O O . MET A 1 91 ? -17.569 -6.911 11.247 1.00 96.00 91 MET A O 1
ATOM 768 N N . ASN A 1 92 ? -15.478 -7.604 11.687 1.00 94.25 92 ASN A N 1
ATOM 769 C CA . ASN A 1 92 ? -15.647 -7.695 13.140 1.00 94.25 92 ASN A CA 1
ATOM 770 C C . ASN A 1 92 ? -15.991 -6.333 13.760 1.00 94.25 92 ASN A C 1
ATOM 772 O O . ASN A 1 92 ? -16.967 -6.225 14.504 1.00 94.25 92 ASN A O 1
ATOM 776 N N . TYR A 1 93 ? -15.246 -5.280 13.407 1.00 94.88 93 TYR A N 1
ATOM 777 C CA . TYR A 1 93 ? -15.499 -3.920 13.892 1.00 94.88 93 TYR A CA 1
ATOM 778 C C . TYR A 1 93 ? -16.875 -3.415 13.452 1.00 94.88 93 TYR A C 1
ATOM 780 O O . TYR A 1 93 ? -17.634 -2.887 14.267 1.00 94.88 93 TYR A O 1
ATOM 788 N N . LYS A 1 94 ? -17.232 -3.621 12.177 1.00 96.06 94 LYS A N 1
ATOM 789 C CA . LYS A 1 94 ? -18.533 -3.202 11.646 1.00 96.06 94 LYS A CA 1
ATOM 790 C C . LYS A 1 94 ? -19.689 -3.949 12.308 1.00 96.06 94 LYS A C 1
ATOM 792 O O . LYS A 1 94 ? -20.671 -3.320 12.687 1.00 96.06 94 LYS A O 1
ATOM 797 N N . THR A 1 95 ? -19.557 -5.261 12.485 1.00 96.38 95 THR A N 1
ATOM 798 C CA . THR A 1 95 ? -20.594 -6.103 13.100 1.00 96.38 95 THR A CA 1
ATOM 799 C C . THR A 1 95 ? -20.823 -5.722 14.559 1.00 96.38 95 THR A C 1
ATOM 801 O O . THR A 1 95 ? -21.970 -5.574 14.972 1.00 96.38 95 THR A O 1
ATOM 804 N N . ALA A 1 96 ? -19.755 -5.506 15.336 1.00 95.88 96 ALA A N 1
ATOM 805 C CA . ALA A 1 96 ? -19.877 -5.086 16.731 1.00 95.88 96 ALA A CA 1
ATOM 806 C C . ALA A 1 96 ? -20.559 -3.716 16.868 1.00 95.88 96 ALA A C 1
ATOM 808 O O . ALA A 1 96 ? -21.417 -3.546 17.735 1.00 95.88 96 ALA A O 1
ATOM 809 N N . TYR A 1 97 ? -20.216 -2.769 15.988 1.00 95.50 97 TYR A N 1
ATOM 810 C CA . TYR A 1 97 ? -20.853 -1.453 15.934 1.00 95.50 97 TYR A CA 1
ATOM 811 C C . TYR A 1 97 ? -22.339 -1.541 15.569 1.00 95.50 97 TYR A C 1
ATOM 813 O O . TYR A 1 97 ? -23.182 -0.970 16.260 1.00 95.50 97 TYR A O 1
ATOM 821 N N . ASP A 1 98 ? -22.675 -2.282 14.511 1.00 97.31 98 ASP A N 1
ATOM 822 C CA . ASP A 1 98 ? -24.061 -2.441 14.066 1.00 97.31 98 ASP A CA 1
ATOM 823 C C . ASP A 1 98 ? -24.927 -3.103 15.139 1.00 97.31 98 ASP A C 1
ATOM 825 O O . ASP A 1 98 ? -26.052 -2.666 15.375 1.00 97.31 98 ASP A O 1
ATOM 829 N N . LEU A 1 99 ? -24.397 -4.127 15.814 1.00 96.75 99 LEU A N 1
ATOM 830 C CA . LEU A 1 99 ? -25.099 -4.817 16.890 1.00 96.75 99 LEU A CA 1
ATOM 831 C C . LEU A 1 99 ? -25.338 -3.891 18.090 1.00 96.75 99 LEU A C 1
ATOM 833 O O . LEU A 1 99 ? -26.441 -3.888 18.638 1.00 96.75 99 LEU A O 1
ATOM 837 N N . ALA A 1 100 ? -24.357 -3.058 18.448 1.00 96.62 100 ALA A N 1
ATOM 838 C CA . ALA A 1 100 ? -24.511 -2.068 19.513 1.00 96.62 100 ALA A CA 1
ATOM 839 C C . ALA A 1 100 ? -25.592 -1.039 19.177 1.00 96.62 100 ALA A C 1
ATOM 841 O O . ALA A 1 100 ? -26.449 -0.753 20.012 1.00 96.62 100 ALA A O 1
ATOM 842 N N . LEU A 1 101 ? -25.626 -0.539 17.939 1.00 96.69 101 LEU A N 1
ATOM 843 C CA . LEU A 1 101 ? -26.690 0.362 17.496 1.00 96.69 101 LEU A CA 1
ATOM 844 C C . LEU A 1 101 ? -28.074 -0.298 17.518 1.00 96.69 101 LEU A C 1
ATOM 846 O O . LEU A 1 101 ? -29.042 0.330 17.937 1.00 96.69 101 LEU A O 1
ATOM 850 N N . GLN A 1 102 ? -28.180 -1.544 17.050 1.00 97.25 102 GLN A N 1
ATOM 851 C CA . GLN A 1 102 ? -29.458 -2.254 16.937 1.00 97.25 102 GLN A CA 1
ATOM 852 C C . GLN A 1 102 ? -30.043 -2.653 18.294 1.00 97.25 102 GLN A C 1
ATOM 854 O O . GLN A 1 102 ? -31.262 -2.662 18.450 1.00 97.25 102 GLN A O 1
ATOM 859 N N . THR A 1 103 ? -29.188 -2.985 19.261 1.00 95.94 103 THR A N 1
ATOM 860 C CA . THR A 1 103 ? -29.602 -3.468 20.589 1.00 95.94 103 THR A CA 1
ATOM 861 C C . THR A 1 103 ? -29.594 -2.378 21.657 1.00 95.94 103 THR A C 1
ATOM 863 O O . THR A 1 103 ? -29.999 -2.625 22.784 1.00 95.94 103 THR A O 1
ATOM 866 N N . GLY A 1 104 ? -29.134 -1.165 21.336 1.00 95.00 104 GLY A N 1
ATOM 867 C CA . GLY A 1 104 ? -28.907 -0.134 22.350 1.00 95.00 104 GLY A CA 1
ATOM 868 C C . GLY A 1 104 ? -27.739 -0.465 23.287 1.00 95.00 104 GLY A C 1
ATOM 869 O O . GLY A 1 104 ? -27.727 -0.004 24.424 1.00 95.00 104 GLY A O 1
ATOM 870 N N . GLY A 1 105 ? -26.767 -1.249 22.810 1.00 93.25 105 GLY A N 1
ATOM 871 C CA . GLY A 1 105 ? -25.529 -1.566 23.523 1.00 93.25 105 GLY A CA 1
ATOM 872 C C . GLY A 1 105 ? -25.558 -2.843 24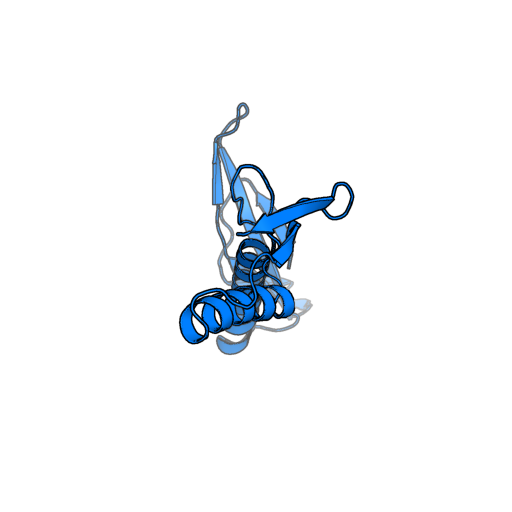.363 1.00 93.25 105 GLY A C 1
ATOM 873 O O . GLY A 1 105 ? -24.678 -3.015 25.196 1.00 93.25 105 GLY A O 1
ATOM 874 N N . GLU A 1 106 ? -26.507 -3.762 24.163 1.00 94.50 106 GLU A N 1
ATOM 875 C CA . GLU A 1 106 ? -26.563 -5.017 24.942 1.00 94.50 106 GLU A CA 1
ATOM 8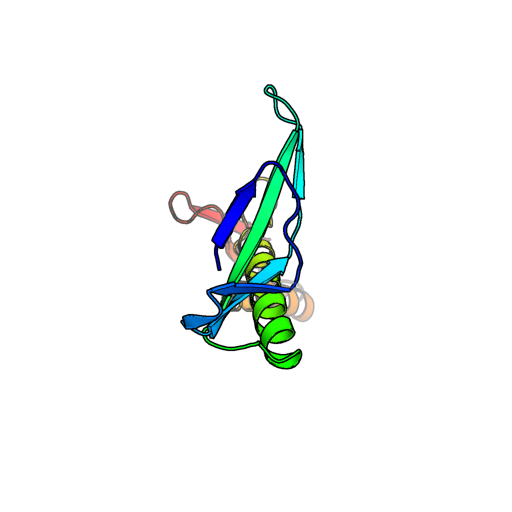76 C C . GLU A 1 106 ? -25.340 -5.923 24.732 1.00 94.50 106 GLU A C 1
ATOM 878 O O . GLU A 1 106 ? -25.025 -6.753 25.582 1.00 94.50 106 GLU A O 1
ATOM 883 N N . ASN A 1 107 ? -24.646 -5.779 23.601 1.00 91.88 107 ASN A N 1
ATOM 884 C CA . ASN A 1 107 ? -23.411 -6.502 23.309 1.00 91.88 107 ASN A CA 1
ATOM 885 C C . ASN A 1 107 ? -22.152 -5.828 23.876 1.00 91.88 107 ASN A C 1
ATOM 887 O O . ASN A 1 107 ? -21.063 -6.349 23.649 1.00 91.88 107 ASN A O 1
ATOM 891 N N . LEU A 1 108 ? -22.280 -4.678 24.544 1.00 94.12 108 LEU A N 1
ATOM 892 C CA . LEU A 1 108 ? -21.164 -3.972 25.166 1.00 94.12 108 LEU A CA 1
ATOM 893 C C . LEU A 1 108 ? -20.985 -4.422 26.632 1.00 94.12 108 LEU A C 1
ATOM 895 O O . LEU A 1 108 ? -21.970 -4.721 27.313 1.00 94.12 108 LEU A O 1
ATOM 899 N N . PRO A 1 109 ? -19.741 -4.455 27.143 1.00 95.31 109 PRO A N 1
ATOM 900 C CA . PRO A 1 109 ? -18.514 -4.071 26.449 1.00 95.31 109 PRO A CA 1
ATOM 901 C C . PRO A 1 109 ? -17.978 -5.152 25.494 1.00 95.31 109 PRO A C 1
ATOM 903 O O . PRO A 1 109 ? -18.207 -6.347 25.681 1.00 95.31 109 PRO A O 1
ATOM 906 N N . VAL A 1 110 ? -17.206 -4.729 24.489 1.00 95.06 110 VAL A N 1
ATOM 907 C CA . VAL A 1 110 ? -16.459 -5.622 23.584 1.00 95.06 110 VAL A CA 1
ATOM 908 C C . VAL A 1 110 ? -14.962 -5.347 23.660 1.00 95.06 110 VAL A C 1
ATOM 910 O O . VAL A 1 110 ? -14.528 -4.197 23.670 1.00 95.06 110 VAL A O 1
ATOM 913 N N . THR A 1 111 ? -14.149 -6.401 23.670 1.00 95.06 111 THR A N 1
ATOM 914 C CA . THR A 1 111 ? -12.686 -6.283 23.687 1.00 95.06 111 THR A CA 1
ATOM 915 C C . THR A 1 111 ? -12.099 -6.628 22.324 1.00 95.06 111 THR A C 1
ATOM 917 O O . THR A 1 111 ? -12.337 -7.714 21.797 1.00 95.06 111 THR A O 1
ATOM 920 N N . PHE A 1 112 ? -11.267 -5.740 21.779 1.00 94.69 112 PHE A N 1
ATOM 921 C CA . PHE A 1 112 ? -10.510 -5.988 20.552 1.00 94.69 112 PHE A CA 1
ATOM 922 C C . PHE A 1 112 ? -9.008 -6.049 20.821 1.00 94.69 112 PHE A C 1
ATOM 924 O O . PHE A 1 112 ? -8.472 -5.290 21.626 1.00 94.69 112 PHE A O 1
ATOM 931 N N . LYS A 1 113 ? -8.315 -6.932 20.096 1.00 93.62 113 LYS A N 1
ATOM 932 C CA . LYS A 1 113 ? -6.851 -6.947 20.014 1.00 93.62 113 LYS A CA 1
ATOM 933 C C . LYS A 1 113 ? -6.402 -5.880 19.008 1.00 93.62 113 LYS A C 1
ATOM 935 O O . LYS A 1 113 ? -6.691 -6.001 17.820 1.00 93.62 113 LYS A O 1
ATOM 940 N N . LEU A 1 114 ? -5.704 -4.859 19.487 1.00 93.69 114 LEU A N 1
ATOM 941 C CA . LEU A 1 114 ? -5.067 -3.790 18.711 1.00 93.69 114 LEU A CA 1
ATOM 942 C C . LEU A 1 114 ? -3.538 -3.860 18.882 1.00 93.69 114 LEU A C 1
ATOM 944 O O . LEU A 1 114 ? -3.028 -4.713 19.606 1.00 93.69 114 LEU A O 1
ATOM 948 N N . GLY A 1 115 ? -2.802 -2.947 18.253 1.00 89.81 115 GLY A N 1
ATOM 949 C CA . GLY A 1 115 ? -1.344 -2.861 18.341 1.00 89.81 115 GLY A CA 1
ATOM 950 C C . GLY A 1 115 ? -0.609 -3.694 17.290 1.00 89.81 115 GLY A C 1
ATOM 951 O O . GLY A 1 115 ? -1.191 -4.158 16.309 1.00 89.81 115 GLY A O 1
ATOM 952 N N . GLU A 1 116 ? 0.701 -3.830 17.481 1.00 86.62 116 GLU A N 1
ATOM 953 C CA . GLU A 1 116 ? 1.552 -4.659 16.621 1.00 86.62 116 GLU A CA 1
ATOM 954 C C . GLU A 1 116 ? 1.406 -6.141 16.980 1.00 86.62 116 GLU A C 1
ATOM 956 O O . GLU A 1 116 ? 0.999 -6.488 18.091 1.00 86.62 116 GLU A O 1
ATOM 961 N N . GLU A 1 117 ? 1.767 -7.027 16.051 1.00 83.06 117 GLU A N 1
ATOM 962 C CA . GLU A 1 117 ? 1.689 -8.476 16.270 1.00 83.06 117 GLU A CA 1
ATOM 963 C C . GLU A 1 117 ? 2.527 -8.923 17.479 1.00 83.06 117 GLU A C 1
ATOM 965 O O . GLU A 1 117 ? 2.037 -9.688 18.313 1.00 83.06 117 GLU A O 1
ATOM 970 N N . ASP A 1 118 ? 3.728 -8.353 17.619 1.00 88.94 118 ASP A N 1
ATOM 971 C CA . ASP A 1 118 ? 4.668 -8.633 18.711 1.00 88.94 118 ASP A CA 1
ATOM 972 C C . ASP A 1 118 ? 4.324 -7.914 20.027 1.00 88.94 118 ASP A C 1
ATOM 974 O O . ASP A 1 118 ? 4.788 -8.314 21.095 1.00 88.94 118 ASP A O 1
ATOM 978 N N . ASN A 1 119 ? 3.521 -6.847 19.974 1.00 89.25 119 ASN A N 1
ATOM 979 C CA . ASN A 1 119 ? 3.120 -6.076 21.152 1.00 89.25 119 ASN A CA 1
ATOM 980 C C . ASN A 1 119 ? 1.622 -5.734 21.103 1.00 89.25 119 ASN A C 1
ATOM 982 O O . ASN A 1 119 ? 1.247 -4.574 20.874 1.00 89.25 119 ASN A O 1
ATOM 986 N N . PRO A 1 120 ? 0.751 -6.740 21.286 1.00 93.31 120 PRO A N 1
ATOM 987 C CA . PRO A 1 120 ? -0.679 -6.536 21.199 1.00 93.31 120 PRO A CA 1
ATOM 988 C C . PRO A 1 120 ? -1.224 -5.842 22.447 1.00 93.31 120 PRO A C 1
ATOM 990 O O . PRO A 1 120 ? -0.828 -6.127 23.574 1.00 93.31 120 PRO A O 1
ATOM 993 N N . THR A 1 121 ? -2.198 -4.965 22.244 1.00 95.06 121 THR A N 1
ATOM 994 C CA . THR A 1 121 ? -2.957 -4.293 23.300 1.00 95.06 121 THR A CA 1
ATOM 995 C C . THR A 1 121 ? -4.421 -4.686 23.186 1.00 95.06 121 THR A C 1
ATOM 997 O O . THR A 1 121 ? -5.051 -4.446 22.161 1.00 95.06 121 THR A O 1
ATOM 1000 N N . PHE A 1 122 ? -4.979 -5.280 24.237 1.00 95.12 122 PHE A N 1
ATOM 1001 C CA . PHE A 1 122 ? -6.410 -5.557 24.310 1.00 95.12 122 PHE A CA 1
ATOM 1002 C C . PHE A 1 122 ? -7.125 -4.316 24.839 1.00 95.12 122 PHE A C 1
ATOM 1004 O O . PHE A 1 122 ? -6.828 -3.861 25.943 1.00 95.12 122 PHE A O 1
ATOM 1011 N N . TYR A 1 123 ? -8.027 -3.753 24.039 1.00 94.75 123 TYR A N 1
ATOM 1012 C CA . TYR A 1 123 ? -8.774 -2.548 24.382 1.00 94.75 123 TYR A CA 1
ATOM 1013 C C . TYR A 1 123 ? -10.267 -2.858 24.464 1.00 94.75 123 TYR A C 1
ATOM 1015 O O . TYR A 1 123 ? -10.825 -3.479 23.558 1.00 94.75 123 TYR A O 1
ATOM 1023 N N . GLU A 1 124 ? -10.899 -2.422 25.550 1.00 95.88 124 GLU A N 1
ATOM 1024 C CA . GLU A 1 124 ? -12.327 -2.592 25.802 1.00 95.88 124 GLU A CA 1
ATOM 1025 C C . GLU A 1 124 ? -13.103 -1.343 25.377 1.00 95.88 124 GLU A C 1
ATOM 1027 O O . GLU A 1 124 ? -12.784 -0.228 25.786 1.00 95.88 124 GLU A O 1
ATOM 1032 N N . PHE A 1 125 ? -14.124 -1.540 24.549 1.00 92.75 125 PHE A N 1
ATOM 1033 C CA . PHE A 1 125 ? -15.066 -0.510 24.134 1.00 92.75 125 PHE A CA 1
ATOM 1034 C C . PHE A 1 125 ? -16.386 -0.730 24.870 1.00 92.75 125 PHE A C 1
ATOM 1036 O O . PHE A 1 125 ? -16.932 -1.835 24.820 1.00 92.75 125 PHE A O 1
ATOM 1043 N N . ALA A 1 126 ? -16.872 0.318 25.534 1.00 88.56 126 ALA A N 1
ATOM 1044 C CA . ALA A 1 126 ? -18.069 0.327 26.372 1.00 88.56 126 ALA A CA 1
ATOM 1045 C C . ALA A 1 126 ? -19.098 1.350 25.880 1.00 88.56 126 ALA A C 1
ATOM 1047 O O . ALA A 1 126 ? -18.687 2.327 25.208 1.00 88.56 126 ALA A O 1
#

Radius of gyration: 22.49 Å; chains: 1; bounding box: 53×27×56 Å